Protein AF-A0A5Z9INT3-F1 (afdb_monomer_lite)

InterPro domains:
  IPR037233 CcmK-like superfamily [G3DSA:3.30.70.1710] (1-38)
  IPR037233 CcmK-like superfamily [SSF143414] (1-32)
  IPR044872 CcmK/CsoS1, bacterial microcompartment domain [PS51930] (1-29)

Secondary structure (DSSP, 8-state):
-HHHHHHHS--------SS--TTHHHHSS-S-TT----

Organism: Salmonella enteritidis (NCBI:txid149539)

Foldseek 3Di:
DQVVCVVPDDDPDDDDDPDDDPVCVVVDVPDDPPPPDD

Radius of gyration: 14.22 Å; chains: 1; bounding box: 28×30×29 Å

Sequence (38 aa):
GAAAAQRIGELVSVHVIPRPHGDLEEVFPISFKGDSNI

pLDDT: mean 85.22, std 11.55, range [55.0, 94.31]

Structure (mmCIF, N/CA/C/O backbone):
data_AF-A0A5Z9INT3-F1
#
_entry.id   AF-A0A5Z9INT3-F1
#
loop_
_atom_site.group_PDB
_atom_site.id
_atom_site.type_symbol
_atom_site.label_atom_id
_atom_site.label_alt_id
_atom_site.label_comp_id
_atom_site.label_asym_id
_atom_site.label_entity_id
_atom_site.label_seq_id
_atom_site.pdbx_PDB_ins_code
_atom_site.Cartn_x
_atom_site.Cartn_y
_atom_site.Cartn_z
_atom_site.occupancy
_atom_site.B_iso_or_equiv
_atom_site.auth_seq_id
_atom_site.auth_comp_id
_atom_site.auth_asym_id
_atom_site.auth_atom_id
_atom_site.pdbx_PDB_model_num
ATOM 1 N N . GLY A 1 1 ? -7.294 -6.421 3.318 1.00 77.19 1 GLY A N 1
ATOM 2 C CA . GLY A 1 1 ? -6.321 -5.571 4.033 1.00 77.19 1 GLY A CA 1
ATOM 3 C C . GLY A 1 1 ? -6.986 -4.360 4.658 1.00 77.19 1 GLY A C 1
ATOM 4 O O . GLY A 1 1 ? -7.158 -4.340 5.868 1.00 77.19 1 GLY A O 1
ATOM 5 N N . ALA A 1 2 ? -7.424 -3.401 3.835 1.00 88.88 2 ALA A N 1
ATOM 6 C CA . ALA A 1 2 ? -7.977 -2.106 4.259 1.00 88.88 2 ALA A CA 1
ATOM 7 C C . ALA A 1 2 ? -8.996 -2.161 5.413 1.00 88.88 2 ALA A C 1
ATOM 9 O O . ALA A 1 2 ? -8.816 -1.495 6.426 1.00 88.88 2 ALA A O 1
ATOM 10 N N . ALA A 1 3 ? -10.019 -3.015 5.301 1.00 88.94 3 ALA A N 1
ATOM 11 C CA . ALA A 1 3 ? -11.054 -3.143 6.329 1.00 88.94 3 ALA A CA 1
ATOM 12 C C . ALA A 1 3 ? -10.508 -3.604 7.694 1.00 88.94 3 ALA A C 1
ATOM 14 O O . ALA A 1 3 ? -11.071 -3.262 8.725 1.00 88.94 3 ALA A O 1
ATOM 15 N N . ALA A 1 4 ? -9.427 -4.390 7.718 1.00 92.06 4 ALA A N 1
ATOM 16 C CA . ALA A 1 4 ? -8.782 -4.793 8.964 1.00 92.06 4 ALA A CA 1
ATOM 17 C C . ALA A 1 4 ? -7.960 -3.650 9.565 1.00 92.06 4 ALA A C 1
ATOM 19 O O . ALA A 1 4 ? -8.062 -3.417 10.764 1.00 92.06 4 ALA A O 1
ATOM 20 N N . ALA A 1 5 ? -7.224 -2.909 8.731 1.00 90.88 5 ALA A N 1
ATOM 21 C CA . ALA A 1 5 ? -6.423 -1.763 9.159 1.00 90.88 5 ALA A CA 1
ATOM 22 C C . ALA A 1 5 ? -7.281 -0.661 9.809 1.00 90.88 5 ALA A C 1
ATOM 24 O O . ALA A 1 5 ? -6.903 -0.152 10.855 1.00 90.88 5 ALA A O 1
ATOM 25 N N . GLN A 1 6 ? -8.479 -0.389 9.272 1.00 90.94 6 GLN A N 1
ATOM 26 C CA . GLN A 1 6 ? -9.436 0.568 9.859 1.00 90.94 6 GLN A CA 1
ATOM 27 C C . GLN A 1 6 ? -9.939 0.183 11.257 1.00 90.94 6 GLN A C 1
ATOM 29 O O . GLN A 1 6 ? -10.368 1.046 12.013 1.00 90.94 6 GLN A O 1
ATOM 34 N N . ARG A 1 7 ? -9.953 -1.111 11.604 1.00 90.94 7 ARG A N 1
ATOM 35 C CA . ARG A 1 7 ? -10.487 -1.577 12.896 1.00 90.94 7 ARG A CA 1
ATOM 36 C C . ARG A 1 7 ? -9.488 -1.463 14.038 1.00 90.94 7 ARG A C 1
ATOM 38 O O . ARG A 1 7 ? -9.900 -1.454 15.191 1.00 90.94 7 ARG A O 1
ATOM 45 N N . ILE A 1 8 ? -8.198 -1.443 13.722 1.00 91.31 8 ILE A N 1
ATOM 46 C CA . ILE A 1 8 ? -7.1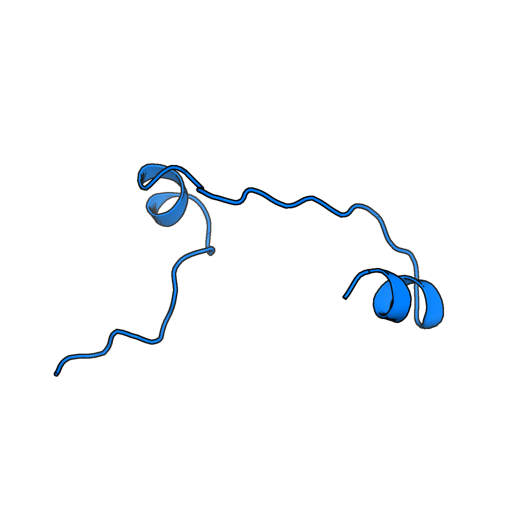15 -1.480 14.712 1.00 91.31 8 ILE A CA 1
ATOM 47 C C . ILE A 1 8 ? -6.335 -0.163 14.784 1.00 91.31 8 ILE A C 1
ATOM 49 O O . ILE A 1 8 ? -5.476 -0.021 15.648 1.00 91.31 8 ILE A O 1
ATOM 53 N N . GLY A 1 9 ? -6.620 0.791 13.893 1.00 90.25 9 GLY A N 1
ATOM 54 C CA . GLY A 1 9 ? -5.930 2.074 13.826 1.00 90.25 9 GLY A CA 1
ATOM 55 C C . GLY A 1 9 ? -6.417 2.953 12.673 1.00 90.25 9 GLY A C 1
ATOM 56 O O . GLY A 1 9 ? -7.471 2.712 12.083 1.00 90.25 9 GLY A O 1
ATOM 57 N N . GLU A 1 10 ? -5.641 3.988 12.356 1.00 93.69 10 GLU A N 1
ATOM 58 C CA . GLU A 1 10 ? -5.957 4.929 11.281 1.00 93.69 10 GLU A CA 1
ATOM 59 C C . GLU A 1 10 ? -5.458 4.417 9.921 1.00 93.69 10 GLU A C 1
ATOM 61 O O . GLU A 1 10 ? -4.277 4.119 9.735 1.00 93.69 10 GLU A O 1
ATOM 66 N N . LEU A 1 11 ? -6.367 4.330 8.947 1.00 92.19 11 LEU A N 1
ATOM 67 C CA . LEU A 1 11 ? -6.032 4.006 7.564 1.00 92.19 11 LEU A CA 1
ATOM 68 C C . LEU A 1 11 ? -5.765 5.295 6.778 1.00 92.19 11 LEU A C 1
ATOM 70 O O . LEU A 1 11 ? -6.698 6.036 6.487 1.00 92.19 11 LEU A O 1
ATOM 74 N N . VAL A 1 12 ? -4.514 5.503 6.365 1.00 94.31 12 VAL A N 1
ATOM 75 C CA . VAL A 1 12 ? -4.105 6.699 5.609 1.00 94.31 12 VAL A CA 1
ATOM 76 C C . VAL A 1 12 ? -4.456 6.595 4.119 1.00 94.31 12 VAL A C 1
ATOM 78 O O . VAL A 1 12 ? -4.986 7.540 3.540 1.00 94.31 12 VAL A O 1
ATOM 81 N N . SER A 1 13 ? -4.186 5.457 3.468 1.00 93.38 13 SER A N 1
ATOM 82 C CA . SER A 1 13 ? -4.505 5.267 2.046 1.00 93.38 13 SER A CA 1
ATOM 83 C C . SER A 1 13 ? -4.592 3.794 1.640 1.00 93.38 13 SER A C 1
ATOM 85 O O . SER A 1 13 ? -4.059 2.903 2.304 1.00 93.38 13 SER A O 1
ATOM 87 N N . VAL A 1 14 ? -5.296 3.536 0.533 1.00 93.31 14 VAL A N 1
ATOM 88 C CA . VAL A 1 14 ? -5.375 2.224 -0.125 1.00 93.31 14 VAL A CA 1
ATOM 89 C C . VAL A 1 14 ? -5.321 2.447 -1.624 1.00 93.31 14 VAL A C 1
ATOM 91 O O . VAL A 1 14 ? -6.122 3.204 -2.168 1.00 93.31 14 VAL A O 1
ATOM 94 N N . HIS A 1 15 ? -4.402 1.764 -2.295 1.00 94.19 15 HIS A N 1
ATOM 95 C CA . HIS A 1 15 ? -4.283 1.816 -3.742 1.00 94.19 15 HIS A CA 1
ATOM 96 C C . HIS A 1 15 ? -3.847 0.457 -4.285 1.00 94.19 15 HIS A C 1
ATOM 98 O O . HIS A 1 15 ? -3.130 -0.286 -3.615 1.00 94.19 15 HIS A O 1
ATOM 104 N N . VAL A 1 16 ? -4.298 0.131 -5.492 1.00 94.12 16 VAL A N 1
ATOM 105 C CA . VAL A 1 16 ? -3.918 -1.092 -6.197 1.00 94.12 16 VAL A CA 1
ATOM 106 C C . VAL A 1 16 ? -3.392 -0.693 -7.561 1.00 94.12 16 VAL A C 1
ATOM 108 O O . VAL A 1 16 ? -4.081 -0.005 -8.310 1.00 94.12 16 VAL A O 1
ATOM 111 N N . ILE A 1 17 ? -2.198 -1.179 -7.886 1.00 93.25 17 ILE A N 1
ATOM 112 C CA . ILE A 1 17 ? -1.599 -1.075 -9.213 1.00 93.25 17 ILE A CA 1
ATOM 113 C C . ILE A 1 17 ? -1.524 -2.502 -9.757 1.00 93.25 17 ILE A C 1
ATOM 115 O O . ILE A 1 17 ? -0.649 -3.256 -9.340 1.00 93.25 17 ILE A O 1
ATOM 119 N N . PRO A 1 18 ? -2.447 -2.919 -10.642 1.00 92.00 18 PRO A N 1
ATOM 120 C CA . PRO A 1 18 ? -2.501 -4.308 -11.100 1.00 92.00 18 PRO A CA 1
ATOM 121 C C . PRO A 1 18 ? -1.254 -4.761 -11.868 1.00 92.00 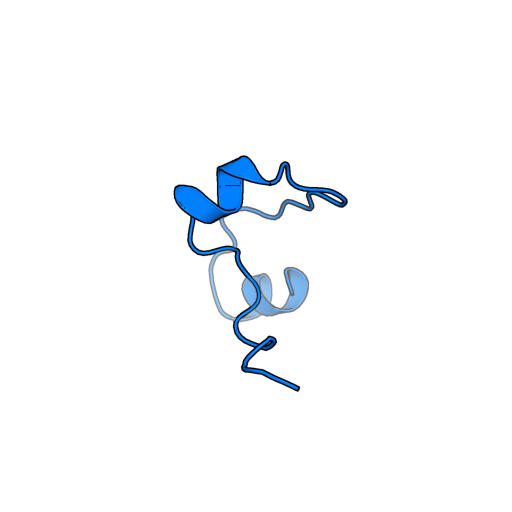18 PRO A C 1
ATOM 123 O O . PRO A 1 18 ? -0.945 -5.948 -11.887 1.00 92.00 18 PRO A O 1
ATOM 126 N N . ARG A 1 19 ? -0.558 -3.825 -12.525 1.00 92.75 19 ARG A N 1
ATOM 127 C CA . ARG A 1 19 ? 0.704 -4.060 -13.233 1.00 92.75 19 ARG A CA 1
ATOM 128 C C . ARG A 1 19 ? 1.657 -2.894 -12.979 1.00 92.75 19 ARG A C 1
ATOM 130 O O . ARG A 1 19 ? 1.593 -1.908 -13.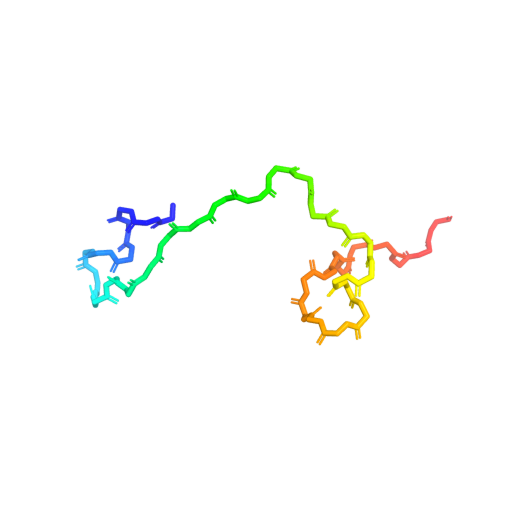715 1.00 92.75 19 ARG A O 1
ATOM 137 N N . PRO A 1 20 ? 2.471 -2.950 -11.916 1.00 90.62 20 PRO A N 1
ATOM 138 C CA . PRO A 1 20 ? 3.516 -1.960 -11.716 1.00 90.62 20 PRO A CA 1
ATOM 139 C C . PRO A 1 20 ? 4.552 -2.065 -12.841 1.00 90.62 20 PRO A C 1
ATOM 141 O O . PRO A 1 20 ? 4.757 -3.129 -13.423 1.00 90.62 20 PRO A O 1
ATOM 144 N N . HIS A 1 21 ? 5.173 -0.937 -13.172 1.00 93.69 21 HIS A N 1
ATOM 145 C CA . HIS A 1 21 ? 6.288 -0.906 -14.112 1.00 93.69 21 HIS A CA 1
ATOM 146 C C . HIS A 1 21 ? 7.545 -1.498 -13.456 1.00 93.69 21 HIS A C 1
ATOM 148 O O . HIS A 1 21 ? 7.761 -1.260 -12.269 1.00 93.69 21 HIS A O 1
ATOM 154 N N . GLY A 1 22 ? 8.373 -2.223 -14.218 1.00 88.50 22 GLY A N 1
ATOM 155 C CA . GLY A 1 22 ? 9.545 -2.944 -13.692 1.00 88.50 22 GLY A CA 1
ATOM 156 C C . GLY A 1 22 ? 10.552 -2.046 -12.969 1.00 88.50 22 GLY A C 1
ATOM 157 O O . GLY A 1 22 ? 10.969 -2.370 -11.864 1.00 88.50 22 GLY A O 1
ATOM 158 N N . ASP A 1 23 ? 10.843 -0.864 -13.518 1.00 91.44 23 ASP A N 1
ATOM 159 C CA . ASP A 1 23 ? 11.772 0.120 -12.927 1.00 91.44 23 ASP A CA 1
ATOM 160 C C . ASP A 1 23 ? 11.396 0.550 -11.493 1.00 91.44 23 ASP A C 1
ATOM 162 O O . ASP A 1 23 ? 12.232 1.054 -10.744 1.00 91.44 23 ASP A O 1
ATOM 166 N N . LEU A 1 24 ? 10.134 0.365 -11.080 1.00 89.94 24 LEU A N 1
ATOM 167 C CA . LEU A 1 24 ? 9.708 0.678 -9.716 1.00 89.94 24 LEU A CA 1
ATOM 168 C C . LEU A 1 24 ? 10.321 -0.276 -8.685 1.00 89.94 24 LEU A C 1
ATOM 170 O O . LEU A 1 24 ? 10.466 0.122 -7.533 1.00 89.94 24 LEU A O 1
ATOM 174 N N . GLU A 1 25 ? 10.692 -1.496 -9.071 1.00 87.62 25 GLU A 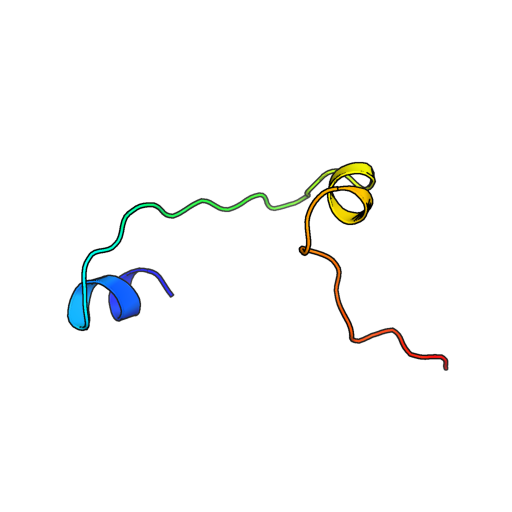N 1
ATOM 175 C CA . GLU A 1 25 ? 11.326 -2.473 -8.177 1.00 87.62 25 GLU A CA 1
ATOM 176 C C . GLU A 1 25 ? 12.770 -2.099 -7.814 1.00 87.62 25 GLU A C 1
ATOM 178 O O . GLU A 1 25 ? 13.256 -2.485 -6.752 1.00 87.62 25 GLU A O 1
ATOM 183 N N . GLU A 1 26 ? 13.449 -1.322 -8.663 1.00 87.94 26 GLU A N 1
ATOM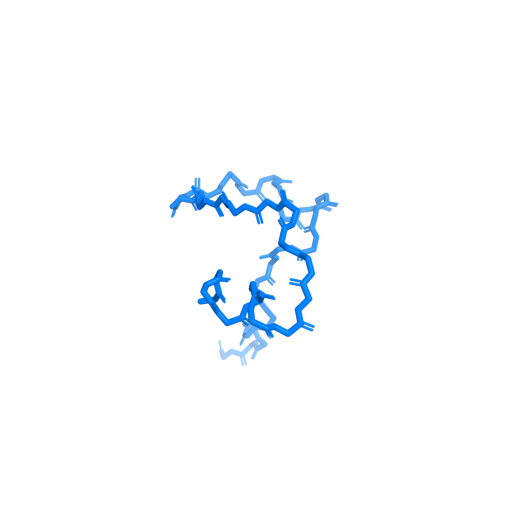 184 C CA . GLU A 1 26 ? 14.817 -0.852 -8.408 1.00 87.94 26 GLU A CA 1
ATOM 185 C C . GLU A 1 26 ? 14.851 0.279 -7.372 1.00 87.94 26 GLU A C 1
ATOM 187 O O . GLU A 1 26 ? 15.816 0.424 -6.620 1.00 87.94 26 GLU A O 1
ATOM 192 N N . VAL A 1 27 ? 13.786 1.085 -7.328 1.00 91.69 27 VAL A N 1
ATOM 193 C CA . VAL A 1 27 ? 13.687 2.282 -6.479 1.00 91.69 27 VAL A CA 1
ATOM 194 C C . VAL A 1 27 ? 12.887 2.013 -5.205 1.00 91.69 27 VAL A C 1
ATOM 196 O O . VAL A 1 27 ? 13.211 2.547 -4.142 1.00 91.69 27 VAL A O 1
ATOM 199 N N . PHE A 1 28 ? 11.835 1.198 -5.292 1.00 88.19 28 PHE A N 1
ATOM 200 C CA . PHE A 1 28 ? 10.920 0.922 -4.190 1.00 88.19 28 PHE A CA 1
ATOM 201 C C . PHE A 1 28 ? 10.998 -0.544 -3.751 1.00 88.19 28 PHE A C 1
ATOM 203 O O . PHE A 1 28 ? 11.122 -1.439 -4.584 1.00 88.19 28 PHE A O 1
ATOM 210 N N . PRO A 1 29 ? 10.849 -0.830 -2.444 1.00 86.31 29 PRO A N 1
ATOM 211 C CA . PRO A 1 29 ? 10.895 -2.190 -1.911 1.00 86.31 29 PRO A CA 1
ATOM 212 C C . PRO A 1 29 ? 9.577 -2.943 -2.174 1.00 86.31 29 PRO A C 1
ATOM 214 O O . PRO A 1 29 ? 8.853 -3.295 -1.242 1.00 86.31 29 PRO A O 1
ATOM 217 N N . ILE A 1 30 ? 9.244 -3.152 -3.448 1.00 87.44 30 ILE A N 1
ATOM 218 C CA . ILE A 1 30 ? 8.011 -3.817 -3.903 1.00 87.44 30 ILE A CA 1
ATOM 219 C C . ILE A 1 30 ? 8.269 -5.160 -4.607 1.00 87.44 30 ILE A C 1
ATOM 221 O O . ILE A 1 30 ? 7.311 -5.832 -4.982 1.00 87.44 30 ILE A O 1
ATOM 225 N N . SER A 1 31 ? 9.536 -5.560 -4.765 1.00 82.31 31 SER A N 1
ATOM 226 C CA . SER A 1 31 ? 9.925 -6.813 -5.421 1.00 82.31 31 SER A CA 1
ATOM 227 C C . SER A 1 31 ? 9.567 -8.056 -4.595 1.00 82.31 31 SER A C 1
ATOM 229 O O . SER A 1 31 ? 9.529 -8.043 -3.357 1.00 82.31 31 SER A O 1
ATOM 231 N N . PHE A 1 32 ? 9.288 -9.164 -5.286 1.00 73.69 32 PHE A N 1
ATOM 232 C CA . PHE A 1 32 ? 8.924 -10.431 -4.656 1.00 73.69 32 PHE A CA 1
ATOM 233 C C . PHE A 1 32 ? 10.180 -11.206 -4.230 1.00 73.69 32 PHE A C 1
ATOM 235 O O . PHE A 1 32 ? 10.970 -11.653 -5.052 1.00 73.69 32 PHE A O 1
ATOM 242 N N . LYS A 1 33 ? 10.365 -1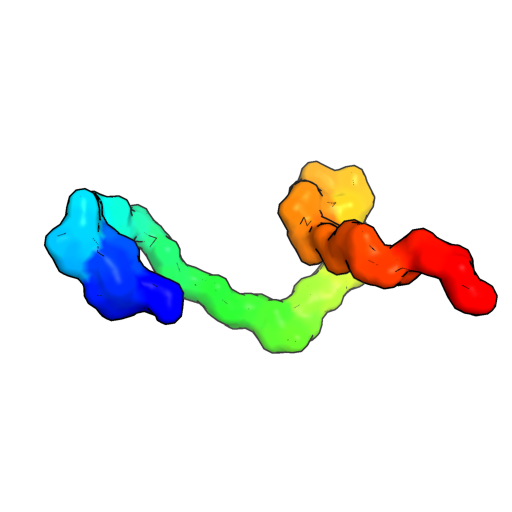1.419 -2.922 1.00 69.56 33 LYS A N 1
ATOM 243 C CA . LYS A 1 33 ? 11.542 -12.109 -2.346 1.00 69.56 33 LYS A CA 1
ATOM 244 C C . LYS A 1 33 ? 11.504 -13.650 -2.486 1.00 69.56 33 LYS A C 1
ATOM 246 O O . LYS A 1 33 ? 12.170 -14.348 -1.729 1.00 69.56 33 LYS A O 1
ATOM 251 N N . GLY A 1 34 ? 10.694 -14.195 -3.394 1.00 62.41 34 GLY A N 1
ATOM 252 C CA . GLY A 1 34 ? 10.459 -15.641 -3.529 1.00 62.41 34 GLY A CA 1
ATOM 253 C C . GLY A 1 34 ? 11.330 -16.367 -4.557 1.00 62.41 34 GLY A C 1
ATOM 254 O O . GLY A 1 34 ? 11.391 -17.591 -4.521 1.00 62.41 34 GLY A O 1
ATOM 255 N N . ASP A 1 35 ? 12.038 -15.641 -5.420 1.00 61.78 35 ASP A N 1
ATOM 256 C CA . ASP A 1 35 ? 12.731 -16.223 -6.578 1.00 61.78 35 ASP A CA 1
ATOM 257 C C . ASP A 1 35 ? 14.202 -16.543 -6.268 1.00 61.78 35 ASP A C 1
ATOM 259 O O . ASP A 1 35 ? 15.118 -16.260 -7.039 1.00 61.78 35 ASP A O 1
ATOM 263 N N . SER A 1 36 ? 14.463 -17.128 -5.098 1.00 58.91 36 SER A N 1
ATOM 264 C CA . SER A 1 36 ? 15.763 -17.739 -4.828 1.00 58.91 36 SER A CA 1
ATOM 265 C C . SER A 1 36 ? 15.863 -19.061 -5.596 1.00 58.91 36 SER A C 1
ATOM 267 O O . SER A 1 36 ? 15.394 -20.076 -5.093 1.00 58.91 36 SER A O 1
ATOM 269 N N . ASN A 1 37 ? 16.462 -19.009 -6.793 1.00 55.00 37 ASN A N 1
ATOM 270 C CA . ASN A 1 37 ? 17.046 -20.113 -7.571 1.00 55.00 37 ASN A CA 1
ATOM 271 C C . ASN A 1 37 ? 16.333 -21.478 -7.500 1.00 55.00 37 ASN A C 1
ATOM 273 O O . ASN A 1 37 ? 16.559 -22.257 -6.570 1.00 55.00 37 ASN A O 1
ATOM 277 N N . ILE A 1 38 ? 15.620 -21.819 -8.577 1.00 56.84 38 ILE A N 1
ATOM 278 C CA . ILE A 1 38 ? 15.485 -23.203 -9.058 1.00 56.84 38 ILE A CA 1
ATOM 279 C C . ILE A 1 38 ? 16.185 -23.275 -10.411 1.00 56.84 38 ILE A C 1
ATOM 281 O O . ILE A 1 38 ? 15.913 -22.376 -11.239 1.00 56.84 38 ILE A O 1
#